Protein AF-A0ABC8RDL6-F1 (afdb_monomer_lite)

Sequence (145 aa):
MSLKAQIVYLSFFSRCLVPCADSTFQFLFEQWKDQFPPGCLLKEAFIDQPFEEDACCCHFNFIKDKTESSDSELVLKYQWFIGERTPSNFIVIPDETRGVYWPKHEDIGRILKVECTPILEETAYPTIFAISSPVSPGMFFSIKI

Structure (mmCIF, N/CA/C/O backbone):
data_AF-A0ABC8RDL6-F1
#
_entry.id   AF-A0ABC8RDL6-F1
#
loop_
_atom_site.group_PDB
_atom_site.id
_atom_site.type_symbol
_atom_site.label_atom_id
_atom_site.label_alt_id
_atom_site.label_co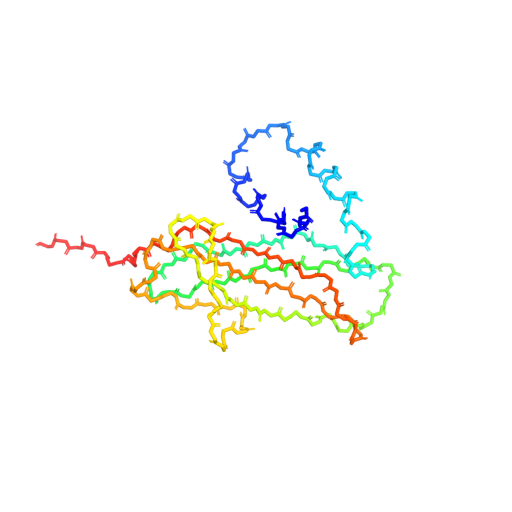mp_id
_atom_site.label_asym_id
_atom_site.label_entity_id
_atom_site.label_seq_id
_atom_site.pdbx_PDB_ins_code
_atom_site.Cartn_x
_atom_site.Cartn_y
_atom_site.Cartn_z
_atom_site.occupancy
_atom_site.B_iso_or_equiv
_atom_site.auth_seq_id
_atom_site.auth_comp_id
_atom_site.auth_asym_id
_atom_site.auth_atom_id
_atom_site.pdbx_PDB_model_num
ATOM 1 N N . MET A 1 1 ? -16.957 13.609 -8.904 1.00 28.81 1 MET A N 1
ATOM 2 C CA . MET A 1 1 ? -16.484 14.049 -7.574 1.00 28.81 1 MET A CA 1
ATOM 3 C C . MET A 1 1 ? -16.221 12.802 -6.746 1.00 28.81 1 MET A C 1
ATOM 5 O O . MET A 1 1 ? -17.157 12.260 -6.182 1.00 28.81 1 MET A O 1
ATOM 9 N N . SER A 1 2 ? -15.000 12.266 -6.778 1.00 27.56 2 SER A N 1
ATOM 10 C CA . SER A 1 2 ? -14.648 11.061 -6.016 1.00 27.56 2 SER A CA 1
ATOM 11 C C . SER A 1 2 ? -13.504 11.420 -5.081 1.00 27.56 2 SER A C 1
ATOM 13 O O . SER A 1 2 ? -12.382 11.633 -5.528 1.00 27.56 2 SER A O 1
ATOM 15 N N . LEU A 1 3 ? -13.823 11.548 -3.794 1.00 26.50 3 LEU A N 1
ATOM 16 C CA . LEU A 1 3 ? -12.920 11.887 -2.690 1.00 26.50 3 LEU A CA 1
ATOM 17 C C . LEU A 1 3 ? -12.000 10.705 -2.305 1.00 26.50 3 LEU A C 1
ATOM 19 O O . LEU A 1 3 ? -11.731 10.458 -1.136 1.00 26.50 3 LEU A O 1
ATOM 23 N N . LYS A 1 4 ? -11.538 9.923 -3.283 1.00 35.16 4 LYS A N 1
ATOM 24 C CA . LYS A 1 4 ? -10.726 8.723 -3.060 1.00 35.16 4 LYS A CA 1
ATOM 25 C C . LYS A 1 4 ? -9.341 8.923 -3.652 1.00 35.16 4 LYS A C 1
ATOM 27 O O . LYS A 1 4 ? -9.105 8.459 -4.758 1.00 35.16 4 LYS A O 1
ATOM 32 N N . ALA A 1 5 ? -8.473 9.650 -2.952 1.00 38.94 5 ALA A N 1
ATOM 33 C CA . ALA A 1 5 ? -7.028 9.398 -2.916 1.00 38.94 5 ALA A CA 1
ATOM 34 C C . ALA A 1 5 ? -6.269 10.636 -2.415 1.00 38.94 5 ALA A C 1
ATOM 36 O O . ALA A 1 5 ? -5.910 11.482 -3.227 1.00 38.94 5 ALA A O 1
ATOM 37 N N . GLN A 1 6 ? -5.965 10.759 -1.116 1.00 43.47 6 GLN A N 1
ATOM 38 C CA . GLN A 1 6 ? -5.063 11.840 -0.679 1.00 43.47 6 GLN A CA 1
ATOM 39 C C . GLN A 1 6 ? -4.148 11.559 0.521 1.00 43.47 6 GLN A C 1
ATOM 41 O O . GLN A 1 6 ? -3.431 12.462 0.935 1.00 43.47 6 GLN A O 1
ATOM 46 N N . ILE A 1 7 ? -4.051 10.320 1.022 1.00 47.25 7 ILE A N 1
ATOM 47 C CA . ILE A 1 7 ? -3.180 10.023 2.181 1.00 47.25 7 ILE A CA 1
ATOM 48 C C . ILE A 1 7 ? -1.686 9.893 1.820 1.00 47.25 7 ILE A C 1
ATOM 50 O O . ILE A 1 7 ? -0.840 9.869 2.704 1.00 47.25 7 ILE A O 1
ATOM 54 N N . VAL A 1 8 ? -1.304 9.932 0.537 1.00 46.78 8 VAL A N 1
ATOM 55 C CA . VAL A 1 8 ? 0.091 9.628 0.128 1.00 46.78 8 VAL A CA 1
ATOM 56 C C . VAL A 1 8 ? 0.732 10.642 -0.795 1.00 46.78 8 VAL A C 1
ATOM 58 O O . VAL A 1 8 ? 1.754 10.370 -1.414 1.00 46.78 8 VAL A O 1
ATOM 61 N N . TYR A 1 9 ? 0.183 11.845 -0.902 1.00 40.00 9 TYR A N 1
ATOM 62 C CA . TYR A 1 9 ? 1.00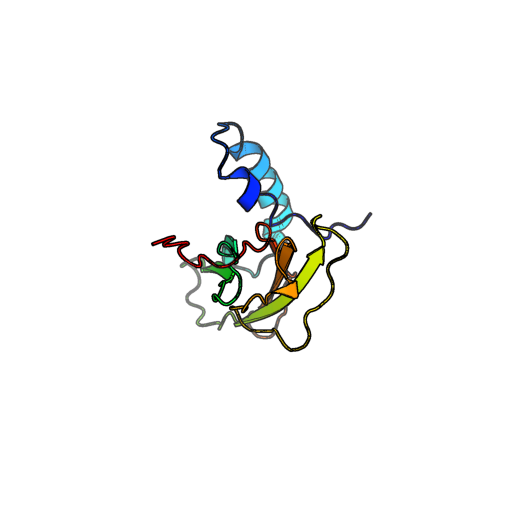9 12.916 -1.460 1.00 40.00 9 TYR A CA 1
ATOM 63 C C . TYR A 1 9 ? 2.058 13.415 -0.449 1.00 40.00 9 TYR A C 1
ATOM 65 O O . TYR A 1 9 ? 3.008 14.095 -0.832 1.00 40.00 9 TYR A O 1
ATOM 73 N N . LEU A 1 10 ? 1.945 13.026 0.829 1.00 40.75 10 LEU A N 1
ATOM 74 C CA . LEU A 1 10 ? 2.834 13.478 1.901 1.00 40.75 10 LEU A CA 1
ATOM 75 C C . LEU A 1 10 ? 4.170 12.721 1.992 1.00 40.75 10 LEU A C 1
ATOM 77 O O . LEU A 1 10 ? 5.156 13.338 2.391 1.00 40.75 10 LEU A O 1
ATOM 81 N N . SER A 1 11 ? 4.273 11.461 1.546 1.00 37.97 11 SER A N 1
ATOM 82 C CA . SER A 1 11 ? 5.593 10.808 1.430 1.00 37.97 11 SER A CA 1
ATOM 83 C C . SER A 1 11 ? 6.437 11.430 0.308 1.00 37.97 11 SER A C 1
ATOM 85 O O . SER A 1 11 ? 7.658 11.505 0.430 1.00 37.97 11 SER A O 1
ATOM 87 N N . PHE A 1 12 ? 5.799 11.971 -0.739 1.00 35.59 12 PHE A N 1
ATOM 88 C CA . PHE A 1 12 ? 6.486 12.725 -1.793 1.00 35.59 12 PHE A CA 1
ATOM 89 C C . PHE A 1 12 ? 6.921 14.127 -1.332 1.00 35.59 12 PHE A C 1
ATOM 91 O O . PHE A 1 12 ? 7.963 14.619 -1.760 1.00 35.59 12 PHE A O 1
ATOM 98 N N . PHE A 1 13 ? 6.163 14.769 -0.436 1.00 35.00 13 PHE A N 1
ATOM 99 C CA . PHE A 1 13 ? 6.466 16.128 0.029 1.00 35.00 13 PHE A CA 1
ATOM 100 C C . PHE A 1 13 ? 7.507 16.196 1.155 1.00 35.00 13 PHE A C 1
ATOM 102 O O . PHE A 1 13 ? 8.209 17.198 1.263 1.00 35.00 13 PHE A O 1
ATOM 109 N N . SER A 1 14 ? 7.669 15.144 1.965 1.00 35.25 14 SER A N 1
ATOM 110 C CA . SER A 1 14 ? 8.545 15.198 3.150 1.00 35.25 14 SER A CA 1
ATOM 111 C C . SER A 1 14 ? 10.057 15.222 2.837 1.00 35.25 14 SER A C 1
ATOM 113 O O . SER A 1 14 ? 10.866 15.497 3.720 1.00 35.25 14 SER A O 1
ATOM 115 N N . ARG A 1 15 ? 10.475 15.022 1.575 1.00 39.44 15 ARG A N 1
ATOM 116 C CA . ARG A 1 15 ? 11.871 15.264 1.142 1.00 39.44 15 ARG A CA 1
ATOM 117 C C . ARG A 1 15 ? 12.141 16.667 0.594 1.00 39.44 15 ARG A C 1
ATOM 119 O O . ARG A 1 15 ? 13.301 16.994 0.348 1.00 39.44 15 ARG A O 1
ATOM 126 N N . CYS A 1 16 ? 11.128 17.518 0.452 1.00 36.16 16 CYS A N 1
ATOM 127 C CA . CYS A 1 16 ? 11.339 18.936 0.189 1.00 36.16 16 CYS A CA 1
ATOM 128 C C . CYS A 1 16 ? 11.214 19.703 1.509 1.00 36.16 16 CYS A C 1
ATOM 130 O O . CYS A 1 16 ? 10.122 19.862 2.045 1.00 36.16 16 CYS A O 1
ATOM 132 N N . LEU A 1 17 ? 12.344 20.198 2.022 1.00 35.19 17 LEU A N 1
ATOM 133 C CA . LEU A 1 17 ? 12.410 21.238 3.053 1.00 35.19 17 LEU A CA 1
ATOM 134 C C . LEU A 1 17 ? 11.641 22.484 2.572 1.00 35.19 17 LEU A C 1
ATOM 136 O O . LEU A 1 17 ? 12.224 23.401 2.000 1.00 35.19 17 LEU A O 1
ATOM 140 N N . VAL A 1 18 ? 10.323 22.516 2.775 1.00 41.94 18 VAL A N 1
ATOM 141 C CA . VAL A 1 18 ? 9.496 23.710 2.580 1.00 41.94 18 VAL A CA 1
ATOM 142 C C . VAL A 1 18 ? 8.799 24.010 3.908 1.00 41.94 18 VAL A C 1
ATOM 144 O O . VAL A 1 18 ? 7.947 23.230 4.334 1.00 41.94 18 VAL A O 1
ATOM 147 N N . PRO A 1 19 ? 9.104 25.135 4.578 1.00 39.22 19 PRO A N 1
ATOM 148 C CA . PRO A 1 19 ? 8.576 25.467 5.906 1.00 39.22 19 PRO A CA 1
ATOM 149 C C . PRO A 1 19 ? 7.094 25.915 5.903 1.00 39.22 19 PRO A C 1
ATOM 151 O O . PRO A 1 19 ? 6.670 26.662 6.774 1.00 39.22 19 PRO A O 1
ATOM 154 N N . CYS A 1 20 ? 6.287 25.475 4.931 1.00 45.53 20 CYS A N 1
ATOM 155 C CA . CYS A 1 20 ? 4.847 25.772 4.818 1.00 45.53 20 CYS A CA 1
ATOM 156 C C . CYS A 1 20 ? 3.955 24.513 4.852 1.00 45.53 20 CYS A C 1
ATOM 158 O O . CYS A 1 20 ? 2.770 24.585 4.533 1.00 45.53 20 CYS A O 1
ATOM 160 N N . ALA A 1 21 ? 4.504 23.351 5.219 1.00 49.56 21 ALA A N 1
ATOM 161 C CA . ALA A 1 21 ? 3.763 22.088 5.233 1.00 49.56 21 ALA A CA 1
ATOM 162 C C . ALA A 1 21 ? 2.751 21.968 6.393 1.00 49.56 21 ALA A C 1
ATOM 164 O O . ALA A 1 21 ? 1.744 21.275 6.243 1.00 49.56 21 ALA A O 1
ATOM 165 N N . ASP A 1 22 ? 2.966 22.678 7.505 1.00 47.66 22 ASP A N 1
ATOM 166 C CA . ASP A 1 22 ? 2.157 22.529 8.727 1.00 47.66 22 ASP A CA 1
ATOM 167 C C . ASP A 1 22 ? 0.679 22.905 8.530 1.00 47.66 22 ASP A C 1
ATOM 169 O O . ASP A 1 22 ? -0.221 22.201 8.982 1.00 47.66 22 ASP A O 1
ATOM 173 N N . SER A 1 23 ? 0.389 23.981 7.793 1.00 51.25 23 SER A N 1
ATOM 174 C CA . SER A 1 23 ? -0.989 24.476 7.626 1.00 51.25 23 SER A CA 1
ATOM 175 C C . SER A 1 23 ? -1.834 23.598 6.696 1.00 51.25 23 SER A C 1
ATOM 177 O O . SER A 1 23 ? -3.039 23.458 6.896 1.00 51.25 23 SER A O 1
ATOM 179 N N . THR A 1 24 ? -1.203 22.986 5.688 1.00 53.31 24 THR A N 1
ATOM 180 C CA . THR A 1 24 ? -1.886 22.074 4.752 1.00 53.31 24 THR A CA 1
ATOM 181 C C . THR A 1 24 ? -2.107 20.712 5.401 1.00 53.31 24 THR A C 1
ATOM 183 O O . THR A 1 24 ? -3.169 20.117 5.231 1.00 53.31 24 THR A O 1
ATOM 186 N N . PHE A 1 25 ? -1.137 20.244 6.193 1.00 52.28 25 PHE A N 1
ATOM 187 C CA . PHE A 1 25 ? -1.268 19.019 6.972 1.00 52.28 25 PHE A CA 1
ATOM 188 C C . PHE A 1 25 ? -2.384 19.132 8.012 1.00 52.28 25 PHE A C 1
ATOM 190 O O . PHE A 1 25 ? -3.239 18.257 8.048 1.00 52.28 25 PHE A O 1
ATOM 197 N N . GLN A 1 26 ? 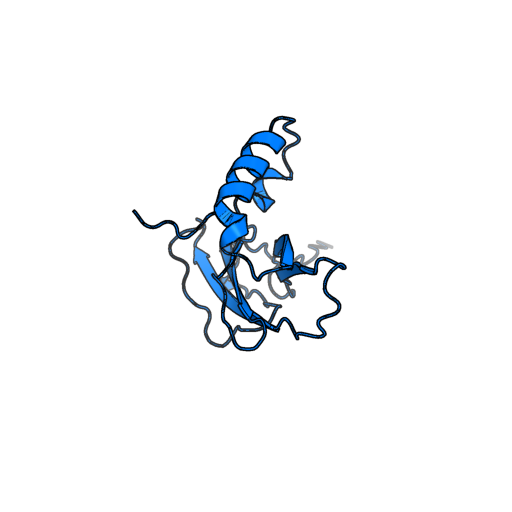-2.445 20.225 8.784 1.00 53.28 26 GLN A N 1
ATOM 198 C CA . GLN A 1 26 ? -3.498 20.414 9.789 1.00 53.28 26 GLN A CA 1
ATOM 199 C C . GLN A 1 26 ? -4.895 20.463 9.157 1.00 53.28 26 GLN A C 1
ATOM 201 O O . GLN A 1 26 ? -5.818 19.828 9.655 1.00 53.28 26 GLN A O 1
ATOM 206 N N . PHE A 1 27 ? -5.060 21.166 8.033 1.00 55.72 27 PHE A N 1
ATOM 207 C CA . PHE A 1 27 ? -6.344 21.228 7.328 1.00 55.72 27 PHE A CA 1
ATOM 208 C C . PHE A 1 27 ? -6.795 19.851 6.816 1.00 55.72 27 PHE A C 1
ATOM 210 O O . PHE A 1 27 ? -7.959 19.475 6.968 1.00 55.72 27 PHE A O 1
ATOM 217 N N . LEU A 1 28 ? -5.865 19.076 6.249 1.00 54.03 28 LEU A N 1
ATOM 218 C CA . LEU A 1 28 ? -6.136 17.703 5.828 1.00 54.03 28 LEU A CA 1
ATOM 219 C C . LEU A 1 28 ? -6.381 16.792 7.036 1.00 54.03 28 LEU A C 1
ATOM 221 O O . LEU A 1 28 ? -7.267 15.959 6.991 1.00 54.03 28 LEU A O 1
ATOM 225 N N . PHE A 1 29 ? -5.675 16.964 8.147 1.00 53.66 29 PHE A N 1
ATOM 226 C CA . PHE A 1 29 ? -5.899 16.179 9.356 1.00 53.66 29 PHE A CA 1
ATOM 227 C C . PHE A 1 29 ? -7.310 16.407 9.931 1.00 53.66 29 PHE A C 1
ATOM 229 O O . PHE A 1 29 ? -8.034 15.446 10.193 1.00 53.66 29 PHE A O 1
ATOM 236 N N . GLU A 1 30 ? -7.755 17.664 10.024 1.00 58.88 30 GLU A N 1
ATOM 237 C CA . GLU A 1 30 ? -9.099 18.027 10.501 1.00 58.88 30 GLU A CA 1
ATOM 238 C C . GLU A 1 30 ? -10.229 17.453 9.635 1.00 58.88 30 GLU A C 1
ATOM 240 O O . GLU A 1 30 ? -11.283 17.096 10.154 1.00 58.88 30 GLU A O 1
ATOM 245 N N . GLN A 1 31 ? -10.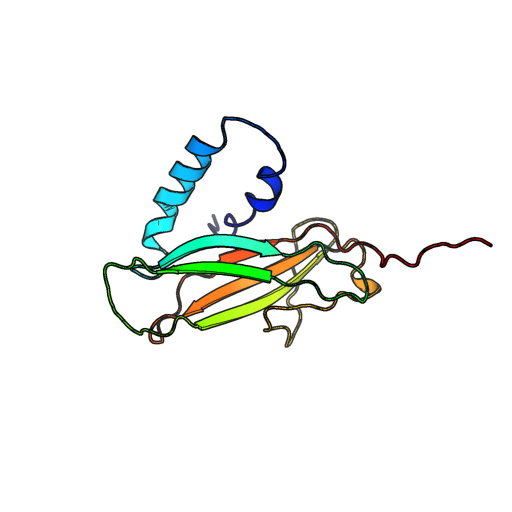026 17.325 8.320 1.00 57.62 31 GLN A N 1
ATOM 246 C CA . GLN A 1 31 ? -11.028 16.731 7.428 1.00 57.62 31 GLN A CA 1
ATOM 247 C C . GLN A 1 31 ? -11.136 15.199 7.561 1.00 57.62 31 GLN A C 1
ATOM 249 O O . GLN A 1 31 ? -12.127 14.620 7.114 1.00 57.62 31 GLN A O 1
ATOM 254 N N . TRP A 1 32 ? -10.116 14.537 8.116 1.00 57.34 32 TRP A N 1
ATOM 255 C CA . TRP A 1 32 ? -9.984 13.076 8.079 1.00 57.34 32 TRP A CA 1
ATOM 256 C C . TRP A 1 32 ? -10.042 12.442 9.471 1.00 57.34 32 TRP A C 1
ATOM 258 O O . TRP A 1 32 ? -10.295 11.244 9.565 1.00 57.34 32 TRP A O 1
ATOM 268 N N . LYS A 1 33 ? -9.891 13.226 10.549 1.00 57.50 33 LYS A N 1
ATOM 269 C CA . LYS A 1 33 ? -9.958 12.757 11.945 1.00 57.50 33 LYS A CA 1
ATOM 270 C C . LYS A 1 33 ? -11.218 11.940 12.263 1.00 57.50 33 LYS A C 1
ATOM 272 O O . LYS A 1 33 ? -11.141 10.989 13.027 1.00 57.50 33 LYS A O 1
ATOM 277 N N . ASP A 1 34 ? -12.350 12.268 11.635 1.00 60.12 34 ASP A N 1
ATOM 278 C CA . ASP A 1 34 ? -13.639 11.604 11.8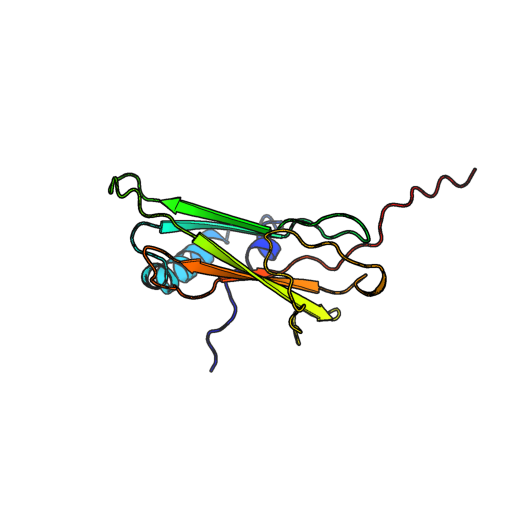75 1.00 60.12 34 ASP A CA 1
ATOM 279 C C . ASP A 1 34 ? -13.800 10.288 11.083 1.00 60.12 34 ASP A C 1
ATOM 281 O O . ASP A 1 34 ? -14.794 9.585 11.244 1.00 60.12 34 ASP A O 1
ATOM 285 N N . GLN A 1 35 ? -12.841 9.952 10.210 1.00 62.22 35 GLN A N 1
ATOM 286 C CA . GLN A 1 35 ? -12.831 8.719 9.411 1.00 62.22 35 GLN A CA 1
ATOM 287 C C . GLN A 1 35 ? -11.889 7.645 9.965 1.00 62.22 35 GLN A C 1
ATOM 289 O O . GLN A 1 35 ? -11.888 6.521 9.466 1.00 62.22 35 GLN A O 1
ATOM 294 N N . PHE A 1 36 ? -11.083 7.967 10.975 1.00 65.31 36 PHE A N 1
ATOM 295 C CA . PHE A 1 36 ? -10.195 6.998 11.603 1.00 65.31 36 PHE A CA 1
ATOM 296 C C . PHE A 1 36 ? -10.909 6.217 12.709 1.00 65.31 36 PHE A C 1
ATOM 298 O O . PHE A 1 36 ? -11.906 6.695 13.258 1.00 65.31 36 PHE A O 1
ATOM 305 N N . PRO A 1 37 ? -10.408 5.016 13.053 1.00 66.25 37 PRO A N 1
ATOM 306 C CA . PRO A 1 37 ? -10.899 4.304 14.217 1.00 66.25 37 PRO A CA 1
ATOM 307 C C . PRO A 1 37 ? -10.822 5.190 15.465 1.00 66.25 37 PRO A C 1
ATOM 309 O O . PRO A 1 37 ? -9.803 5.861 15.661 1.00 66.25 37 PRO A O 1
ATOM 312 N N . PRO A 1 38 ? -11.871 5.216 16.305 1.00 68.75 38 PRO A N 1
ATOM 313 C CA . PRO A 1 38 ? -11.881 6.025 17.512 1.00 68.75 38 PRO A CA 1
ATOM 314 C C . PRO A 1 38 ? -10.682 5.645 18.386 1.00 68.75 38 PRO A C 1
ATOM 316 O O . PRO A 1 38 ? -10.350 4.470 18.543 1.00 68.75 38 PRO A O 1
ATOM 319 N N . GLY A 1 39 ? -9.981 6.660 18.891 1.00 69.62 39 GLY A N 1
ATOM 320 C CA . GLY A 1 39 ? -8.770 6.466 19.686 1.00 69.62 39 GLY A CA 1
ATOM 321 C C . GLY A 1 39 ? -7.546 5.981 18.901 1.00 69.62 39 GLY A C 1
ATOM 322 O O . GLY A 1 39 ? -6.537 5.700 19.534 1.00 69.62 39 GLY A O 1
ATOM 323 N N . CYS A 1 40 ? -7.582 5.890 17.564 1.00 69.06 40 CYS A N 1
ATOM 324 C CA . CYS A 1 40 ? -6.420 5.563 16.730 1.00 69.06 40 CYS A CA 1
ATOM 325 C C . CYS A 1 40 ? -6.021 6.738 15.829 1.00 69.06 40 CYS A C 1
ATOM 327 O O . CYS A 1 40 ? -6.847 7.316 15.128 1.00 69.06 40 CYS A O 1
ATOM 329 N N . LEU A 1 41 ? -4.725 7.040 15.784 1.00 74.31 41 LEU A N 1
ATOM 330 C CA . LEU A 1 41 ? -4.149 8.084 14.941 1.00 74.31 41 LEU A CA 1
ATOM 331 C C . LEU A 1 41 ? -3.070 7.495 14.029 1.00 74.31 41 LEU A C 1
ATOM 333 O O . LEU A 1 41 ? -2.144 6.834 14.499 1.00 74.31 41 LEU A O 1
ATOM 337 N N . LEU A 1 42 ? -3.174 7.743 12.721 1.00 74.00 42 LEU A N 1
ATOM 338 C CA . LEU A 1 42 ? -2.152 7.348 11.751 1.00 74.00 42 LEU A CA 1
ATOM 339 C C . LEU A 1 42 ? -0.944 8.288 11.862 1.00 74.00 42 LEU A C 1
ATOM 341 O O . LEU A 1 42 ? -1.050 9.472 11.549 1.00 74.00 42 LEU A O 1
ATOM 345 N N . LYS A 1 43 ? 0.204 7.762 12.292 1.00 73.62 43 LYS A N 1
ATOM 346 C CA . LYS A 1 43 ? 1.450 8.533 12.415 1.00 73.62 43 LYS A CA 1
ATOM 347 C C . LYS A 1 43 ? 2.234 8.593 11.106 1.00 73.62 43 LYS A C 1
ATOM 349 O O . LYS A 1 43 ? 2.796 9.631 10.773 1.00 73.62 43 LYS A O 1
ATOM 354 N N . GLU A 1 44 ? 2.298 7.479 10.386 1.00 72.06 44 GLU A N 1
ATOM 355 C CA . GLU A 1 44 ? 3.073 7.344 9.150 1.00 72.06 44 GLU A CA 1
ATOM 356 C C . GLU A 1 44 ? 2.446 6.286 8.235 1.00 72.06 44 GLU A C 1
ATOM 358 O O . GLU A 1 44 ? 1.881 5.293 8.703 1.00 72.06 44 GLU A O 1
ATOM 363 N N . ALA A 1 45 ? 2.539 6.539 6.929 1.00 79.75 45 ALA A N 1
ATOM 364 C CA . ALA A 1 45 ? 2.097 5.657 5.857 1.00 79.75 45 ALA A CA 1
ATOM 365 C C . ALA A 1 45 ? 3.048 5.805 4.660 1.00 79.75 45 ALA A C 1
ATOM 367 O O . ALA A 1 45 ? 3.019 6.825 3.966 1.00 79.75 45 ALA A O 1
ATOM 368 N N . PHE A 1 46 ? 3.912 4.820 4.422 1.00 80.69 46 PHE A N 1
ATOM 369 C CA . PHE A 1 46 ? 4.827 4.825 3.275 1.00 80.69 46 PHE A CA 1
ATOM 370 C C . PHE A 1 46 ? 5.198 3.407 2.823 1.00 80.69 46 PHE A C 1
ATOM 372 O O . PHE A 1 46 ? 4.918 2.429 3.509 1.00 80.69 46 PHE A O 1
ATOM 379 N N . ILE A 1 47 ? 5.806 3.301 1.642 1.00 85.19 47 ILE A N 1
ATOM 380 C CA . ILE A 1 47 ? 6.407 2.065 1.125 1.00 85.19 47 ILE A CA 1
ATOM 381 C C . ILE A 1 47 ? 7.909 2.322 0.993 1.00 85.19 47 ILE A C 1
ATOM 383 O O . ILE A 1 47 ? 8.298 3.401 0.532 1.00 85.19 47 ILE A O 1
ATOM 387 N N . ASP A 1 48 ? 8.736 1.360 1.400 1.00 86.19 48 ASP A N 1
ATOM 388 C CA . ASP A 1 48 ? 10.183 1.403 1.165 1.00 86.19 48 ASP A CA 1
ATOM 389 C C . ASP A 1 48 ? 10.489 1.550 -0.330 1.00 86.19 48 ASP A C 1
ATOM 391 O O . ASP A 1 48 ? 9.665 1.208 -1.175 1.00 86.19 48 ASP A O 1
ATOM 395 N N . GLN A 1 49 ? 11.670 2.057 -0.694 1.00 86.31 49 GLN A N 1
ATOM 396 C CA . GLN A 1 49 ? 12.052 2.122 -2.107 1.00 86.31 49 GLN A CA 1
ATOM 397 C C . GLN A 1 49 ? 12.036 0.703 -2.702 1.00 86.31 49 GLN A C 1
ATOM 399 O O . GLN A 1 49 ? 12.817 -0.132 -2.248 1.00 86.31 49 GLN A O 1
ATOM 404 N N . PRO A 1 50 ? 11.196 0.422 -3.716 1.00 87.75 50 PRO A N 1
ATOM 405 C CA . PRO A 1 50 ? 11.174 -0.900 -4.310 1.00 87.75 50 PRO A CA 1
ATOM 406 C C . PRO A 1 50 ? 12.362 -1.091 -5.247 1.00 87.75 50 PRO A C 1
ATOM 408 O O . PRO A 1 50 ? 12.661 -0.216 -6.074 1.00 87.75 50 PRO A O 1
ATOM 411 N N . PHE A 1 51 ? 12.997 -2.253 -5.128 1.00 88.00 51 PHE A N 1
ATOM 412 C CA . PHE A 1 51 ? 14.036 -2.733 -6.026 1.00 88.00 51 PHE A CA 1
ATOM 413 C C . PHE A 1 51 ? 13.612 -4.073 -6.618 1.00 88.00 51 PHE A C 1
ATOM 415 O O . PHE A 1 51 ? 12.904 -4.857 -5.994 1.00 88.00 51 PHE A O 1
ATOM 422 N N . GLU A 1 52 ? 14.026 -4.310 -7.852 1.00 92.50 52 GLU A N 1
ATOM 423 C CA . GLU A 1 52 ? 13.882 -5.600 -8.512 1.00 92.50 52 GLU A CA 1
ATOM 424 C C . GLU A 1 52 ? 14.490 -6.728 -7.665 1.00 92.50 52 GLU A C 1
ATOM 426 O O . GLU A 1 52 ? 15.617 -6.599 -7.186 1.00 92.50 52 GLU A O 1
ATOM 431 N N . GLU A 1 53 ? 13.750 -7.827 -7.513 1.00 87.94 53 GLU A N 1
ATOM 432 C CA . GLU A 1 53 ? 14.144 -9.025 -6.756 1.00 87.94 53 GLU A CA 1
ATOM 433 C C . GLU A 1 53 ? 14.451 -8.791 -5.264 1.00 87.94 53 GLU A C 1
ATOM 435 O O . GLU A 1 53 ? 14.940 -9.700 -4.594 1.00 87.94 53 GLU A O 1
ATOM 440 N N . ASP A 1 54 ? 14.117 -7.617 -4.717 1.00 89.19 54 ASP A N 1
ATOM 441 C CA . ASP A 1 54 ? 14.300 -7.293 -3.301 1.00 89.19 54 ASP A CA 1
ATOM 442 C C . ASP A 1 54 ? 12.978 -6.891 -2.640 1.00 89.19 54 ASP A C 1
ATOM 444 O O . ASP A 1 54 ? 12.148 -6.179 -3.205 1.00 89.19 54 ASP A O 1
ATOM 448 N N . ALA A 1 55 ? 12.772 -7.353 -1.412 1.00 89.88 55 ALA A N 1
ATOM 449 C CA . ALA A 1 55 ? 11.517 -7.163 -0.704 1.00 89.88 55 ALA A CA 1
ATOM 450 C C . ALA A 1 55 ? 11.317 -5.689 -0.321 1.00 89.88 55 ALA A C 1
ATOM 452 O O . ALA A 1 55 ? 12.119 -5.120 0.416 1.00 89.88 55 ALA A O 1
ATOM 453 N N . CYS A 1 56 ? 10.198 -5.087 -0.731 1.00 88.62 56 CYS A N 1
ATOM 454 C CA . CYS A 1 56 ? 9.778 -3.780 -0.230 1.00 88.62 56 CYS A CA 1
ATOM 455 C C . CYS A 1 56 ? 8.621 -3.923 0.762 1.00 88.62 56 CYS A C 1
ATOM 457 O O . CYS A 1 56 ? 7.623 -4.599 0.485 1.00 88.62 56 CYS A O 1
ATOM 459 N N . CYS A 1 57 ? 8.736 -3.266 1.917 1.00 90.75 57 CYS A N 1
ATOM 460 C CA . CYS A 1 57 ? 7.714 -3.296 2.956 1.00 90.75 57 CYS A CA 1
ATOM 461 C C . CYS A 1 57 ? 6.851 -2.035 2.911 1.00 90.75 57 CYS A C 1
ATOM 463 O O . CYS A 1 57 ? 7.319 -0.938 2.593 1.00 90.75 57 CYS A O 1
ATOM 465 N N . CYS A 1 58 ? 5.576 -2.190 3.258 1.00 89.25 58 CYS A N 1
ATOM 466 C CA . CYS A 1 58 ? 4.724 -1.060 3.587 1.00 89.25 58 CYS A CA 1
ATOM 467 C C . CYS A 1 58 ? 4.699 -0.829 5.096 1.00 89.25 58 CYS A C 1
ATOM 469 O O . CYS A 1 58 ? 4.610 -1.769 5.887 1.00 89.25 58 CYS A O 1
ATOM 471 N N . HIS A 1 59 ? 4.707 0.439 5.481 1.00 84.25 59 HIS A N 1
ATOM 472 C CA . HIS A 1 59 ? 4.722 0.876 6.867 1.00 84.25 59 HIS A CA 1
ATOM 473 C C . HIS A 1 59 ? 3.473 1.701 7.124 1.00 84.25 59 HIS A C 1
ATOM 475 O O . HIS A 1 59 ? 3.345 2.802 6.595 1.00 84.25 59 HIS A O 1
ATOM 481 N N . PHE A 1 60 ? 2.555 1.155 7.922 1.00 84.50 60 PHE A N 1
ATOM 482 C CA . PHE A 1 60 ? 1.372 1.849 8.424 1.00 84.50 60 PHE A CA 1
ATOM 483 C C . PHE A 1 60 ? 1.382 1.795 9.944 1.00 84.50 60 PHE A C 1
ATOM 485 O O . PHE A 1 60 ? 1.208 0.730 10.535 1.00 84.50 60 PHE A O 1
ATOM 492 N N . ASN A 1 61 ? 1.596 2.943 10.580 1.00 80.38 61 ASN A N 1
ATOM 493 C CA . ASN A 1 61 ? 1.717 3.021 12.031 1.00 80.38 61 ASN A CA 1
ATOM 494 C C . ASN A 1 61 ? 0.496 3.720 12.623 1.00 80.38 61 ASN A C 1
ATOM 496 O O . ASN A 1 61 ? 0.338 4.936 12.483 1.00 80.38 61 ASN A O 1
ATOM 500 N N . PHE A 1 62 ? -0.359 2.945 13.283 1.00 80.31 62 PHE A N 1
ATOM 501 C CA . PHE A 1 62 ? -1.488 3.465 14.042 1.00 80.31 62 PHE A CA 1
ATOM 502 C C . PHE A 1 62 ? -1.120 3.515 15.521 1.00 80.31 62 PHE A C 1
ATOM 504 O O . PHE A 1 62 ? -0.790 2.498 16.131 1.00 80.31 62 PHE A O 1
ATOM 511 N N . ILE A 1 63 ? -1.196 4.705 16.105 1.00 77.38 63 ILE A N 1
ATOM 512 C CA . ILE A 1 63 ? -1.004 4.920 17.536 1.00 77.38 63 ILE A CA 1
ATOM 513 C C . ILE A 1 63 ? -2.372 4.948 18.197 1.00 77.38 63 ILE A C 1
ATOM 515 O O . ILE A 1 63 ? -3.228 5.734 17.798 1.00 77.38 63 ILE A O 1
ATOM 519 N N . LYS A 1 64 ? -2.555 4.128 19.232 1.00 74.44 64 LYS A N 1
ATOM 520 C CA . LYS A 1 64 ? -3.706 4.244 20.126 1.00 74.44 64 LYS A CA 1
ATOM 521 C C . LYS A 1 64 ? -3.486 5.357 21.147 1.00 74.44 64 LYS A C 1
ATOM 523 O O . LYS A 1 64 ? -2.398 5.464 21.722 1.00 74.44 64 LYS A O 1
ATOM 528 N N . ASP A 1 65 ? -4.513 6.156 21.399 1.00 67.00 65 ASP A N 1
ATOM 529 C CA . ASP A 1 65 ? -4.537 7.089 22.517 1.00 67.00 65 ASP A CA 1
ATOM 530 C C . ASP A 1 65 ? -4.504 6.284 23.827 1.00 67.00 65 ASP A C 1
ATOM 532 O O . ASP A 1 65 ? -5.308 5.378 24.044 1.00 67.00 65 ASP A O 1
ATOM 536 N N . LYS A 1 66 ? -3.535 6.576 24.701 1.00 58.78 66 LYS A N 1
ATOM 537 C CA . LYS A 1 66 ? -3.275 5.814 25.939 1.00 58.78 66 LYS A CA 1
ATOM 538 C C . LYS A 1 66 ? -4.368 5.988 27.000 1.00 58.78 66 LYS A C 1
ATOM 540 O O . LYS A 1 66 ? -4.239 5.443 28.095 1.00 58.78 66 LYS A O 1
ATOM 545 N N . THR A 1 67 ? -5.394 6.776 26.701 1.00 55.19 67 THR A N 1
ATOM 546 C CA . THR A 1 67 ? -6.476 7.116 27.625 1.00 55.19 67 THR A CA 1
ATOM 547 C C . THR A 1 67 ? -7.521 5.998 27.739 1.00 55.19 67 THR A C 1
ATOM 549 O O . THR A 1 67 ? -8.146 5.870 28.788 1.00 55.19 67 THR A O 1
ATOM 552 N N . GLU A 1 68 ? -7.649 5.125 26.732 1.00 51.22 68 GLU A N 1
ATOM 553 C CA . GLU A 1 68 ? -8.539 3.959 26.786 1.00 51.22 68 GLU A CA 1
ATOM 554 C C . GLU A 1 68 ? -7.721 2.667 26.751 1.00 51.22 68 GLU A C 1
ATOM 556 O O . GLU A 1 68 ? -7.112 2.302 25.746 1.00 51.22 68 GLU A O 1
ATOM 561 N N . SER A 1 69 ? -7.688 1.968 27.888 1.00 49.41 69 SER A N 1
ATOM 562 C CA . SER A 1 69 ? -7.001 0.687 28.088 1.00 49.41 69 SER A CA 1
ATOM 563 C C . SER A 1 69 ? -7.733 -0.480 27.409 1.00 49.41 69 SER A C 1
ATOM 565 O O . SER A 1 69 ? -7.865 -1.557 27.991 1.00 49.41 69 SER A O 1
ATOM 567 N N . SER A 1 70 ? -8.283 -0.253 26.220 1.00 54.91 70 SER A N 1
ATOM 568 C CA . SER A 1 70 ? -9.039 -1.256 25.486 1.00 54.91 70 SER A CA 1
ATOM 569 C C . SER A 1 70 ? -8.052 -2.106 24.685 1.00 54.91 70 SER A C 1
ATOM 571 O O . SER A 1 70 ? -7.376 -1.629 23.764 1.00 54.91 70 SER A O 1
ATOM 573 N N . ASP A 1 71 ? -7.962 -3.387 25.046 1.00 58.28 71 ASP A N 1
ATOM 574 C CA . ASP A 1 71 ? -7.126 -4.420 24.408 1.00 58.28 71 ASP A CA 1
ATOM 575 C C . ASP A 1 71 ? -7.619 -4.794 22.991 1.00 58.28 71 ASP A C 1
ATOM 577 O O . ASP A 1 71 ? -7.312 -5.848 22.447 1.00 58.28 71 ASP A O 1
ATOM 581 N N . SER A 1 72 ? -8.425 -3.921 22.383 1.00 67.50 72 SER A N 1
ATOM 582 C CA . SER A 1 72 ? -9.078 -4.091 21.093 1.00 67.50 72 SER A CA 1
ATOM 583 C C . SER A 1 72 ? -8.044 -4.322 19.996 1.00 67.50 72 SER A C 1
ATOM 585 O O . SER A 1 72 ? -7.285 -3.418 19.645 1.00 67.50 72 SER A O 1
ATOM 587 N N . GLU A 1 73 ? -7.972 -5.528 19.451 1.00 78.62 73 GLU A N 1
ATOM 588 C CA . GLU A 1 73 ? -6.989 -5.872 18.426 1.00 78.62 73 GLU A CA 1
ATOM 589 C C . GLU A 1 73 ? -7.257 -5.064 17.143 1.00 78.62 73 GLU A C 1
ATOM 591 O O . GLU A 1 73 ? -8.299 -5.208 16.502 1.00 78.62 73 GLU A O 1
ATOM 596 N N . LEU A 1 74 ? -6.331 -4.166 16.784 1.00 83.31 74 LEU A N 1
ATOM 597 C CA . LEU A 1 74 ? -6.379 -3.447 15.512 1.00 83.31 74 LEU A CA 1
ATOM 598 C C . LEU A 1 74 ? -5.705 -4.319 14.454 1.00 83.31 74 LEU A C 1
ATOM 600 O O . LEU A 1 74 ? -4.482 -4.455 14.437 1.00 83.31 74 LEU A O 1
ATOM 604 N N . VAL A 1 75 ? -6.504 -4.884 13.557 1.00 88.50 75 VAL A N 1
ATOM 605 C CA . VAL A 1 75 ? -6.024 -5.723 12.459 1.00 88.50 75 VAL A CA 1
ATOM 606 C C . VAL A 1 75 ? -5.921 -4.881 11.194 1.00 88.50 75 VAL A C 1
ATOM 608 O O . VAL A 1 75 ? -6.876 -4.218 10.792 1.00 88.50 75 VAL A O 1
ATOM 611 N N . LEU A 1 76 ? -4.766 -4.919 10.534 1.00 89.06 76 LEU A N 1
ATOM 612 C CA . LEU A 1 76 ? -4.534 -4.207 9.279 1.00 89.06 76 LEU A CA 1
ATOM 613 C C . LEU A 1 76 ? -4.617 -5.188 8.110 1.00 89.06 76 LEU A C 1
ATOM 615 O O . LEU A 1 76 ? -3.846 -6.146 8.043 1.00 89.06 76 LEU A O 1
ATOM 619 N N . LYS A 1 77 ? -5.553 -4.954 7.186 1.00 92.62 77 LYS A N 1
ATOM 620 C CA . LYS A 1 77 ? -5.631 -5.704 5.926 1.00 92.62 77 LYS A CA 1
ATOM 621 C C . LYS A 1 77 ? -4.960 -4.928 4.812 1.00 92.62 77 LYS A C 1
ATOM 623 O O . LYS A 1 77 ? -5.309 -3.769 4.596 1.00 92.62 77 LYS A O 1
ATOM 628 N N . TYR A 1 78 ? -4.078 -5.590 4.073 1.00 94.25 78 TYR A N 1
ATOM 629 C CA . TYR A 1 78 ? -3.381 -4.993 2.943 1.00 94.25 78 TYR A CA 1
ATOM 630 C C . TYR A 1 78 ? -3.875 -5.560 1.617 1.00 94.25 78 TYR A C 1
ATOM 632 O O . TYR A 1 78 ? -4.322 -6.704 1.546 1.00 94.25 78 TYR A O 1
ATOM 640 N N . GLN A 1 79 ? -3.769 -4.754 0.568 1.00 95.62 79 GLN A N 1
ATOM 641 C CA . GLN A 1 79 ? -3.934 -5.178 -0.816 1.00 95.62 79 GLN A CA 1
ATOM 642 C C . GLN A 1 79 ? -2.969 -4.379 -1.689 1.00 95.62 79 GLN A C 1
ATOM 644 O O . GLN A 1 79 ? -3.033 -3.147 -1.715 1.00 95.62 79 GLN A O 1
ATOM 649 N N . TRP A 1 80 ? -2.086 -5.067 -2.410 1.00 95.19 80 TRP A N 1
ATOM 650 C CA . TRP A 1 80 ? -1.155 -4.424 -3.335 1.00 95.19 80 TRP A CA 1
ATOM 651 C C . TRP A 1 80 ? -1.761 -4.214 -4.719 1.00 95.19 80 TRP A C 1
ATOM 653 O O . TRP A 1 80 ? -2.607 -4.975 -5.198 1.00 95.19 80 TRP A O 1
ATOM 663 N N . PHE A 1 81 ? -1.283 -3.157 -5.358 1.00 94.38 81 PHE A N 1
ATOM 664 C CA . PHE A 1 81 ? -1.620 -2.721 -6.696 1.00 94.38 81 PHE A CA 1
ATOM 665 C C . PHE A 1 81 ? -0.355 -2.251 -7.411 1.00 94.38 81 PHE A C 1
ATOM 667 O O . PHE A 1 81 ? 0.573 -1.724 -6.793 1.00 94.38 81 PHE A O 1
ATOM 674 N N . ILE A 1 82 ? -0.362 -2.361 -8.733 1.00 93.44 82 ILE A N 1
ATOM 675 C CA . ILE A 1 82 ? 0.704 -1.872 -9.596 1.00 93.44 82 ILE A CA 1
ATOM 676 C C . ILE A 1 82 ? 0.137 -0.947 -10.667 1.00 93.44 82 ILE A C 1
ATOM 678 O O . ILE A 1 82 ? -0.841 -1.265 -11.339 1.00 93.44 82 ILE A O 1
ATOM 682 N N . GLY A 1 83 ? 0.713 0.241 -10.772 1.00 90.44 83 GLY A N 1
ATOM 683 C CA . GLY A 1 83 ? 0.417 1.226 -11.803 1.00 90.44 83 GLY A CA 1
ATOM 684 C C . GLY A 1 83 ? 1.515 1.248 -12.854 1.00 90.44 83 GLY A C 1
ATOM 685 O O . GLY A 1 83 ? 2.544 0.589 -12.728 1.00 90.44 83 GLY A O 1
ATOM 686 N N . GLU A 1 84 ? 1.317 2.031 -13.905 1.00 88.75 84 GLU A N 1
ATOM 687 C CA . GLU A 1 84 ? 2.364 2.249 -14.902 1.00 88.75 84 GLU A CA 1
ATOM 688 C C . GLU A 1 84 ? 3.437 3.231 -14.376 1.00 88.75 84 GLU A C 1
ATOM 690 O O . GLU A 1 84 ? 3.721 3.314 -13.182 1.00 88.75 84 GLU A O 1
ATOM 695 N N . ARG A 1 85 ? 4.049 4.015 -15.272 1.00 79.25 85 ARG A N 1
ATOM 696 C CA . ARG A 1 85 ? 5.027 5.060 -14.920 1.00 79.25 85 ARG A CA 1
ATOM 697 C C . ARG A 1 85 ? 4.403 6.287 -14.259 1.00 79.25 85 ARG A C 1
ATOM 699 O O . ARG A 1 85 ? 5.118 7.138 -13.739 1.00 79.25 85 ARG A O 1
ATOM 706 N N . THR A 1 86 ? 3.082 6.415 -14.330 1.00 75.25 86 THR A N 1
ATOM 707 C CA . THR A 1 86 ? 2.331 7.479 -13.663 1.00 75.25 86 THR A CA 1
ATOM 708 C C . THR A 1 86 ? 1.519 6.868 -12.525 1.00 75.25 86 THR A C 1
ATOM 710 O O . THR A 1 86 ? 1.113 5.711 -12.641 1.00 75.25 86 THR A O 1
ATOM 713 N N . PRO A 1 87 ? 1.260 7.608 -11.433 1.00 75.38 87 PRO A N 1
ATOM 714 C CA . PRO A 1 87 ? 0.456 7.132 -10.309 1.00 75.38 87 PRO A CA 1
ATOM 715 C C . PRO A 1 87 ? -1.040 7.119 -10.678 1.00 75.38 87 PRO A C 1
ATOM 717 O O . PRO A 1 87 ? -1.871 7.773 -10.053 1.00 75.38 87 PRO A O 1
ATOM 720 N N . SER A 1 88 ? -1.381 6.412 -11.751 1.00 76.12 88 SER A N 1
ATOM 721 C CA . SER A 1 88 ? -2.717 6.268 -12.314 1.00 76.12 88 SER A CA 1
ATOM 722 C C . SER A 1 88 ? -2.893 4.847 -12.855 1.00 76.12 88 SER A C 1
ATOM 724 O O . SER A 1 88 ? -1.917 4.118 -13.025 1.00 76.12 88 SER A O 1
ATOM 726 N N . ASN A 1 89 ? -4.143 4.445 -13.105 1.00 85.25 89 ASN A N 1
ATOM 727 C CA . ASN A 1 89 ? -4.481 3.137 -13.683 1.00 85.25 89 ASN A CA 1
ATOM 728 C C . ASN A 1 89 ? -3.907 1.937 -12.907 1.00 85.25 89 ASN A C 1
ATOM 730 O O . ASN A 1 89 ? -3.454 0.964 -13.498 1.00 85.25 89 ASN A O 1
ATOM 734 N N . PHE A 1 90 ? -3.924 2.010 -11.574 1.00 89.25 90 PHE A N 1
ATOM 735 C CA . PHE A 1 90 ? -3.480 0.920 -10.710 1.00 89.25 90 PHE A CA 1
ATOM 736 C C . PHE A 1 90 ? -4.324 -0.343 -10.915 1.00 89.25 90 PHE A C 1
ATOM 738 O O . PHE A 1 90 ? -5.550 -0.306 -10.800 1.00 89.25 90 PHE A O 1
ATOM 745 N N . ILE A 1 91 ? -3.649 -1.461 -11.164 1.00 93.50 91 ILE A N 1
ATOM 746 C CA . ILE A 1 91 ? -4.231 -2.793 -11.314 1.00 93.50 91 ILE A CA 1
ATOM 747 C C . ILE A 1 91 ? -3.953 -3.578 -10.036 1.00 93.50 91 ILE A C 1
ATOM 749 O O . ILE A 1 91 ? -2.861 -3.495 -9.478 1.00 93.50 91 ILE A O 1
ATOM 753 N N . VAL A 1 92 ? -4.945 -4.326 -9.560 1.00 94.44 92 VAL A N 1
ATOM 754 C CA . VAL A 1 92 ? -4.789 -5.182 -8.380 1.00 94.44 92 VAL A CA 1
ATOM 755 C C . VAL A 1 92 ? -3.768 -6.284 -8.655 1.00 94.44 92 VAL A C 1
ATOM 757 O O . VAL A 1 92 ? -3.824 -6.935 -9.700 1.00 94.44 92 VAL A O 1
ATOM 760 N N . ILE A 1 93 ? -2.846 -6.497 -7.718 1.00 93.81 93 ILE A N 1
ATOM 761 C CA . ILE A 1 93 ? -1.971 -7.667 -7.747 1.00 93.81 93 ILE A CA 1
ATOM 762 C C . ILE A 1 93 ? -2.693 -8.770 -6.965 1.00 93.81 93 ILE A C 1
ATOM 764 O O . ILE A 1 93 ? -2.899 -8.616 -5.757 1.00 93.81 93 ILE A O 1
ATOM 768 N N . PRO A 1 94 ? -3.163 -9.837 -7.630 1.00 91.31 94 PRO A N 1
ATOM 769 C CA . PRO A 1 94 ? -3.949 -10.870 -6.969 1.00 91.31 94 PRO A CA 1
ATOM 770 C C . PRO A 1 94 ? -3.130 -11.544 -5.865 1.00 91.31 94 PRO A C 1
ATOM 772 O O . PRO A 1 94 ? -1.923 -11.716 -6.002 1.00 91.31 94 PRO A O 1
ATOM 775 N N . ASP A 1 95 ? -3.805 -11.900 -4.773 1.00 88.88 95 ASP A N 1
ATOM 776 C CA . ASP A 1 95 ? -3.268 -12.637 -3.618 1.00 88.88 95 ASP A CA 1
ATOM 777 C C . ASP A 1 95 ? -2.167 -11.930 -2.796 1.00 88.88 95 ASP A C 1
ATOM 779 O O . ASP A 1 95 ? -1.809 -12.390 -1.707 1.00 88.88 95 ASP A O 1
ATOM 783 N N . GLU A 1 96 ? -1.710 -10.751 -3.225 1.00 90.75 96 GLU A N 1
ATOM 784 C CA . GLU A 1 96 ? -0.754 -9.921 -2.488 1.00 90.75 96 GLU A CA 1
ATOM 785 C C . GLU A 1 96 ? -1.455 -9.093 -1.405 1.00 90.75 96 GLU A C 1
ATOM 787 O O . GLU A 1 96 ? -1.772 -7.912 -1.568 1.00 90.75 96 GLU A O 1
ATOM 792 N N . THR A 1 97 ? -1.701 -9.746 -0.270 1.00 91.88 97 THR A N 1
ATOM 793 C CA . THR A 1 97 ? -2.381 -9.170 0.907 1.00 91.88 97 THR A CA 1
ATOM 794 C C . THR A 1 97 ? -1.460 -8.961 2.111 1.00 91.88 97 THR A C 1
ATOM 796 O O . THR A 1 97 ? -1.898 -8.625 3.214 1.00 91.88 97 THR A O 1
ATOM 799 N N . ARG A 1 98 ? -0.157 -9.181 1.919 1.00 91.38 98 ARG A N 1
ATOM 800 C CA . ARG A 1 98 ? 0.861 -9.061 2.967 1.00 91.38 98 ARG A CA 1
ATOM 801 C C . ARG A 1 98 ? 1.346 -7.622 3.092 1.00 91.38 98 ARG A C 1
ATOM 803 O O . ARG A 1 98 ? 1.203 -6.832 2.172 1.00 91.38 98 ARG A O 1
ATOM 810 N N . GLY A 1 99 ? 2.006 -7.297 4.201 1.00 91.00 99 GLY A N 1
ATOM 811 C CA . GLY A 1 99 ? 2.696 -6.009 4.364 1.00 91.00 99 GLY A CA 1
ATOM 812 C C . GLY A 1 99 ? 4.010 -5.886 3.572 1.00 91.00 99 GLY A C 1
ATOM 813 O O . GLY A 1 99 ? 4.756 -4.931 3.760 1.00 91.00 99 GLY A O 1
ATOM 814 N N . VAL A 1 100 ? 4.322 -6.868 2.725 1.00 92.69 100 VAL A N 1
ATOM 815 C CA . VAL A 1 100 ? 5.557 -6.958 1.944 1.00 92.69 100 VAL A CA 1
ATOM 816 C C . VAL A 1 100 ? 5.214 -7.376 0.524 1.00 92.69 100 VAL A C 1
ATOM 818 O O . VAL A 1 100 ? 4.330 -8.209 0.331 1.00 92.69 100 VAL A O 1
ATOM 821 N N . TYR A 1 101 ? 5.933 -6.814 -0.439 1.00 93.69 101 TYR A N 1
ATOM 822 C CA . TYR A 1 101 ? 5.846 -7.167 -1.848 1.00 93.69 101 TYR A CA 1
ATOM 823 C C . TYR A 1 101 ? 7.246 -7.375 -2.427 1.00 93.69 101 TYR A C 1
ATOM 825 O O . TYR A 1 101 ? 8.205 -6.754 -1.971 1.00 93.69 101 TYR A O 1
ATOM 833 N N . TRP A 1 102 ? 7.366 -8.282 -3.394 1.00 94.00 102 TRP A N 1
ATOM 834 C CA . TRP A 1 102 ? 8.623 -8.622 -4.065 1.00 94.00 102 TRP A CA 1
ATOM 835 C C . TRP A 1 102 ? 8.519 -8.209 -5.537 1.00 94.00 102 TRP A C 1
ATOM 837 O O . TRP A 1 102 ? 7.916 -8.944 -6.326 1.00 94.00 102 TRP A O 1
ATOM 847 N N . PRO A 1 103 ? 9.060 -7.037 -5.914 1.00 92.25 103 PRO A N 1
ATOM 848 C CA . PRO A 1 103 ? 9.020 -6.554 -7.285 1.00 92.25 103 PRO A CA 1
ATOM 849 C C . PRO A 1 103 ? 9.784 -7.480 -8.230 1.00 92.25 103 PRO A C 1
ATOM 851 O O . PRO A 1 103 ? 10.900 -7.916 -7.944 1.00 92.25 103 PRO A O 1
ATOM 854 N N . LYS A 1 104 ? 9.191 -7.752 -9.388 1.00 92.19 104 LYS A N 1
ATOM 855 C CA . LYS A 1 104 ? 9.783 -8.566 -10.452 1.00 92.19 104 LYS A CA 1
ATOM 856 C C . LYS A 1 104 ? 10.458 -7.679 -11.498 1.00 92.19 104 LYS A C 1
ATOM 858 O O . LYS A 1 104 ? 10.224 -6.474 -11.562 1.00 92.19 104 LYS A O 1
ATOM 863 N N . HIS A 1 105 ? 11.226 -8.293 -12.398 1.00 91.31 105 HIS A N 1
ATOM 864 C CA . HIS A 1 105 ? 11.845 -7.600 -13.536 1.00 91.31 105 HIS A CA 1
ATOM 865 C C . HIS A 1 105 ? 10.846 -6.786 -14.379 1.00 91.31 105 HIS A C 1
ATOM 867 O O . HIS A 1 105 ? 11.127 -5.672 -14.816 1.00 91.31 105 HIS A O 1
ATOM 873 N N . GLU A 1 106 ? 9.640 -7.319 -14.586 1.00 92.12 106 GLU A N 1
ATOM 874 C CA . GLU A 1 106 ? 8.574 -6.651 -15.346 1.00 92.12 106 GLU A CA 1
ATOM 875 C C . GLU A 1 106 ? 7.998 -5.406 -14.656 1.00 92.12 106 GLU A C 1
ATOM 877 O O . GLU A 1 106 ? 7.345 -4.581 -15.308 1.00 92.12 106 GLU A O 1
ATOM 882 N N . ASP A 1 107 ? 8.271 -5.254 -13.361 1.00 92.12 107 ASP A N 1
ATOM 883 C CA . ASP A 1 107 ? 7.778 -4.159 -12.541 1.00 92.12 107 ASP A CA 1
ATOM 884 C C . ASP A 1 107 ? 8.725 -2.957 -12.547 1.00 92.12 107 ASP A C 1
ATOM 886 O O . ASP A 1 107 ? 8.343 -1.884 -12.088 1.00 92.12 107 ASP A O 1
ATOM 890 N N . ILE A 1 108 ? 9.932 -3.074 -13.115 1.00 92.50 108 ILE A N 1
ATOM 891 C CA . ILE A 1 108 ? 10.900 -1.972 -13.183 1.00 92.50 108 ILE A CA 1
ATOM 892 C C . ILE A 1 108 ? 10.275 -0.737 -13.851 1.00 92.50 108 ILE A C 1
ATOM 894 O O . ILE A 1 108 ? 9.724 -0.778 -14.954 1.00 92.50 108 ILE A O 1
ATOM 898 N N . GLY A 1 109 ? 10.384 0.406 -13.173 1.00 89.44 109 GLY A N 1
ATOM 899 C CA . GLY A 1 109 ? 9.821 1.685 -13.598 1.00 89.44 109 GLY A CA 1
ATOM 900 C C . GLY A 1 109 ? 8.310 1.828 -13.383 1.00 89.44 109 GLY A C 1
ATOM 901 O O . GLY A 1 109 ? 7.772 2.894 -13.688 1.00 89.44 109 GLY A O 1
ATOM 902 N N . ARG A 1 110 ? 7.629 0.801 -12.864 1.00 91.88 110 ARG A N 1
ATOM 903 C CA . ARG A 1 110 ? 6.225 0.866 -12.440 1.00 91.88 110 ARG A CA 1
ATOM 904 C C . ARG A 1 110 ? 6.109 1.418 -11.030 1.00 91.88 110 ARG A C 1
ATOM 906 O O . ARG A 1 110 ? 7.068 1.391 -10.263 1.00 91.88 110 ARG A O 1
ATOM 913 N N . ILE A 1 111 ? 4.935 1.933 -10.693 1.00 89.75 111 ILE A N 1
ATOM 914 C CA . ILE A 1 111 ? 4.653 2.502 -9.375 1.00 89.75 111 ILE A CA 1
ATOM 915 C C . ILE A 1 111 ? 3.787 1.526 -8.588 1.00 89.75 111 ILE A C 1
ATOM 917 O O . ILE A 1 111 ? 2.738 1.102 -9.069 1.00 89.75 111 ILE A O 1
ATOM 921 N N . LEU A 1 112 ? 4.193 1.198 -7.365 1.00 91.25 112 LEU A N 1
ATOM 922 C CA . LEU A 1 112 ? 3.395 0.366 -6.476 1.00 91.25 112 LEU A CA 1
ATOM 923 C C . LEU A 1 112 ? 2.458 1.234 -5.648 1.00 91.25 112 LEU A C 1
ATOM 925 O O . LEU A 1 112 ? 2.780 2.358 -5.254 1.00 91.25 112 LEU A O 1
ATOM 929 N N . LYS A 1 113 ? 1.289 0.681 -5.360 1.00 92.25 113 LYS A N 1
ATOM 930 C CA . LYS A 1 113 ? 0.348 1.221 -4.394 1.00 92.25 113 LYS A CA 1
ATOM 931 C C . LYS A 1 113 ? -0.092 0.089 -3.485 1.00 92.25 113 LYS A C 1
ATOM 933 O O . LYS A 1 113 ? -0.404 -0.994 -3.956 1.00 92.25 113 LYS A O 1
ATOM 938 N N . VAL A 1 114 ? -0.177 0.354 -2.196 1.00 91.69 114 VAL A N 1
ATOM 939 C CA . VAL A 1 114 ? -0.781 -0.569 -1.236 1.00 91.69 114 VAL A CA 1
ATOM 940 C C . VAL A 1 114 ? -1.954 0.132 -0.586 1.00 91.69 114 VAL A C 1
ATOM 942 O O . VAL A 1 114 ? -1.858 1.296 -0.205 1.00 91.69 114 VAL A O 1
ATOM 945 N N . GLU A 1 115 ? -3.079 -0.553 -0.493 1.00 91.44 115 GLU A N 1
ATOM 946 C CA . GLU A 1 115 ? -4.223 -0.112 0.289 1.00 91.44 115 GLU A CA 1
ATOM 947 C C . GLU A 1 115 ? -4.216 -0.841 1.631 1.00 91.44 115 GLU A C 1
ATOM 949 O O . GLU A 1 115 ? -3.992 -2.047 1.680 1.00 91.44 115 GLU A O 1
ATOM 954 N N . CYS A 1 116 ? -4.440 -0.107 2.717 1.00 88.88 116 CYS A N 1
ATOM 955 C CA . CYS A 1 116 ? -4.524 -0.609 4.080 1.00 8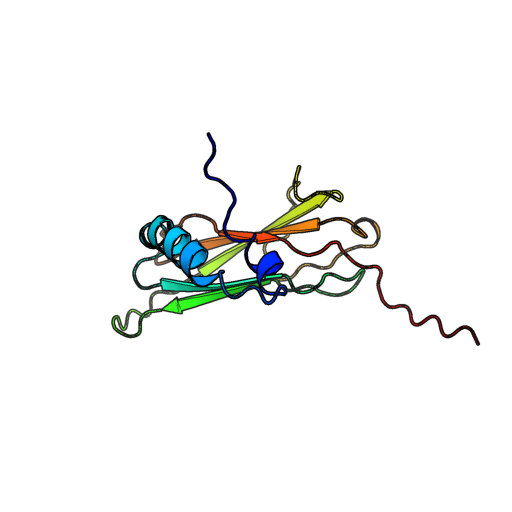8.88 116 CYS A CA 1
ATOM 956 C C . CYS A 1 116 ? -5.912 -0.292 4.638 1.00 88.88 116 CYS A C 1
ATOM 958 O O . CYS A 1 116 ? -6.316 0.869 4.717 1.00 88.88 116 CYS A O 1
ATOM 960 N N . THR A 1 117 ? -6.656 -1.330 5.006 1.00 89.12 117 THR A N 1
ATOM 961 C CA . THR A 1 117 ? -7.969 -1.211 5.645 1.00 89.12 117 THR A CA 1
ATOM 962 C C . THR A 1 117 ? -7.821 -1.575 7.121 1.00 89.12 117 THR A C 1
ATOM 964 O O . THR A 1 117 ? -7.613 -2.757 7.422 1.00 89.12 117 THR A O 1
ATOM 967 N N . PRO A 1 118 ? -7.900 -0.595 8.038 1.00 86.81 118 PRO A N 1
ATOM 968 C CA . PRO A 1 118 ? -7.877 -0.873 9.463 1.00 86.81 118 PRO A CA 1
ATOM 969 C C . PRO A 1 118 ? -9.205 -1.492 9.907 1.00 86.81 118 PRO A C 1
ATOM 971 O O . PRO A 1 118 ? -10.281 -1.023 9.533 1.00 86.81 118 PRO A O 1
ATOM 974 N N . ILE A 1 119 ? -9.126 -2.550 10.708 1.00 88.00 119 ILE A N 1
ATOM 975 C CA . ILE A 1 119 ? -10.272 -3.235 11.305 1.00 88.00 119 ILE A CA 1
ATOM 976 C C . ILE A 1 119 ? -10.092 -3.211 12.816 1.00 88.00 119 ILE A C 1
ATOM 978 O O . ILE A 1 119 ? -9.123 -3.764 13.330 1.00 88.00 119 ILE A O 1
ATOM 982 N N . LEU A 1 120 ? -11.027 -2.576 13.515 1.00 85.81 120 LEU A N 1
ATOM 983 C CA . LEU A 1 120 ? -11.060 -2.518 14.975 1.00 85.81 120 LEU A CA 1
ATOM 984 C C . LEU A 1 120 ? -12.358 -3.178 15.437 1.00 85.81 120 LEU A C 1
ATOM 986 O O . LEU A 1 120 ? -13.426 -2.749 15.005 1.00 85.81 120 LEU A O 1
ATOM 990 N N . GLU A 1 121 ? -12.265 -4.216 16.272 1.00 82.25 121 GLU A N 1
ATOM 991 C CA . GLU A 1 121 ? -13.436 -4.931 16.822 1.00 82.25 121 GLU A CA 1
ATOM 992 C C . GLU A 1 121 ? -14.458 -5.313 15.736 1.00 82.25 121 GLU A C 1
ATOM 994 O O . GLU A 1 121 ? -15.640 -4.993 15.819 1.00 82.25 121 GLU A O 1
ATOM 999 N N . GLU A 1 122 ? -13.974 -5.931 14.652 1.00 81.81 122 GLU A N 1
ATOM 1000 C CA . GLU A 1 122 ? -14.767 -6.343 13.475 1.00 81.81 122 GLU A CA 1
ATOM 1001 C C . GLU A 1 122 ? -15.340 -5.198 12.616 1.00 81.81 122 GLU A C 1
ATOM 1003 O O . GLU A 1 122 ? -15.856 -5.440 11.522 1.00 81.81 122 GLU A O 1
ATOM 1008 N N . THR A 1 123 ? -15.179 -3.941 13.031 1.00 82.75 123 THR A N 1
ATOM 1009 C CA . THR A 1 123 ? -15.573 -2.773 12.239 1.00 82.75 123 THR A CA 1
ATOM 1010 C C . THR A 1 123 ? -14.460 -2.403 11.268 1.00 82.75 123 THR A C 1
ATOM 1012 O O . THR A 1 123 ? -13.353 -2.051 11.676 1.00 82.75 123 THR A O 1
ATOM 1015 N N . ALA A 1 124 ? -14.752 -2.468 9.968 1.00 84.06 124 ALA A N 1
ATOM 1016 C CA . ALA A 1 124 ? -13.846 -2.004 8.924 1.00 84.06 124 ALA A CA 1
ATOM 1017 C C . ALA A 1 124 ? -13.956 -0.485 8.752 1.00 84.06 124 ALA A C 1
ATOM 1019 O O . ALA A 1 124 ? -15.038 0.049 8.505 1.00 84.06 124 ALA A O 1
ATOM 1020 N N . TYR A 1 125 ? -12.820 0.195 8.846 1.00 83.00 125 TYR A N 1
ATOM 1021 C CA . TYR A 1 125 ? -12.715 1.639 8.679 1.00 83.00 125 TYR A CA 1
ATOM 1022 C C . TYR A 1 125 ? -12.292 2.004 7.252 1.00 83.00 125 TYR A C 1
ATOM 1024 O O . TYR A 1 125 ? -11.783 1.153 6.517 1.00 83.00 125 TYR A O 1
ATOM 1032 N N . PRO A 1 126 ? -12.501 3.267 6.839 1.00 81.62 126 PRO A N 1
ATOM 1033 C CA . PRO A 1 126 ? -12.031 3.787 5.566 1.00 81.62 126 PRO A CA 1
ATOM 1034 C C . PRO A 1 126 ? -10.590 3.392 5.244 1.00 81.62 126 PRO A C 1
ATOM 1036 O O . PRO A 1 126 ? -9.665 3.553 6.041 1.00 81.62 126 PRO A O 1
ATOM 1039 N N . THR A 1 127 ? -10.419 2.871 4.035 1.00 82.75 127 THR A N 1
ATOM 1040 C CA . THR A 1 127 ? -9.134 2.418 3.525 1.00 82.75 127 THR A CA 1
ATOM 1041 C C . THR A 1 127 ? -8.213 3.603 3.274 1.00 82.75 127 THR A C 1
ATOM 1043 O O . THR A 1 127 ? -8.561 4.564 2.582 1.00 82.75 127 THR A O 1
ATOM 1046 N N . ILE A 1 128 ? -7.002 3.497 3.799 1.00 82.06 128 ILE A N 1
ATOM 1047 C CA . ILE A 1 128 ? -5.896 4.396 3.501 1.00 82.06 128 ILE A CA 1
ATOM 1048 C C . ILE A 1 128 ? -4.983 3.721 2.480 1.00 82.06 128 ILE A C 1
ATOM 1050 O O . ILE A 1 128 ? -5.096 2.526 2.232 1.00 82.06 128 ILE A O 1
ATOM 1054 N N . PHE A 1 129 ? -4.081 4.454 1.847 1.00 83.62 129 PHE A N 1
ATOM 1055 C CA . PHE A 1 129 ? -3.147 3.847 0.900 1.00 83.62 129 PHE A CA 1
ATOM 1056 C C . PHE A 1 129 ? -1.748 4.399 1.115 1.00 83.62 129 PHE A C 1
ATOM 1058 O O . PHE A 1 129 ? -1.596 5.350 1.872 1.00 83.62 129 PHE A O 1
ATOM 1065 N N . ALA A 1 130 ? -0.753 3.774 0.489 1.00 83.06 130 ALA A N 1
ATOM 1066 C CA . ALA A 1 130 ? 0.604 4.271 0.290 1.00 83.06 130 ALA A CA 1
ATOM 1067 C C . ALA A 1 130 ? 0.983 4.098 -1.196 1.00 83.06 130 ALA A C 1
ATOM 1069 O O . ALA A 1 130 ? 0.521 3.154 -1.831 1.00 83.06 130 ALA A O 1
ATOM 1070 N N . ILE A 1 131 ? 1.765 5.016 -1.770 1.00 86.19 131 ILE A N 1
ATOM 1071 C CA . ILE A 1 131 ? 2.285 4.964 -3.149 1.00 86.19 131 ILE A CA 1
ATOM 1072 C C . ILE A 1 131 ? 3.809 5.042 -3.069 1.00 86.19 131 ILE A C 1
ATOM 1074 O O . ILE A 1 131 ? 4.345 5.878 -2.340 1.00 86.19 131 ILE A O 1
ATOM 1078 N N . SER A 1 132 ? 4.495 4.167 -3.798 1.00 84.69 132 SER A N 1
ATOM 1079 C CA . SER A 1 132 ? 5.952 4.107 -3.827 1.00 84.69 132 SER A CA 1
ATOM 1080 C C . SER A 1 132 ? 6.544 5.041 -4.886 1.00 84.69 132 SER A C 1
ATOM 1082 O O . SER A 1 132 ? 5.873 5.490 -5.817 1.00 84.69 132 SER A O 1
ATOM 1084 N N . SER A 1 133 ? 7.852 5.268 -4.806 1.00 85.56 133 SER A N 1
ATOM 1085 C CA . SER A 1 133 ? 8.641 5.634 -5.987 1.00 85.56 133 SER A CA 1
ATOM 1086 C C . SER A 1 133 ? 8.594 4.514 -7.040 1.00 85.56 133 SER A C 1
ATOM 1088 O O . SER A 1 133 ? 8.281 3.370 -6.693 1.00 85.56 133 SER A O 1
ATOM 1090 N N . PRO A 1 134 ? 8.946 4.791 -8.309 1.00 87.50 134 PRO A N 1
ATOM 1091 C CA . PRO A 1 134 ? 9.082 3.742 -9.312 1.00 87.50 134 PRO A CA 1
ATOM 1092 C C . PRO A 1 134 ? 10.050 2.637 -8.867 1.00 87.50 134 PRO A C 1
ATOM 1094 O O . PRO A 1 134 ? 11.076 2.932 -8.242 1.00 87.50 134 PRO A O 1
ATOM 1097 N N . VAL A 1 135 ? 9.738 1.383 -9.207 1.00 90.25 135 VAL A N 1
ATOM 1098 C CA . VAL A 1 135 ? 10.619 0.230 -8.965 1.00 90.25 135 VAL A CA 1
ATOM 1099 C C . VAL A 1 135 ? 11.948 0.465 -9.666 1.00 90.25 135 VAL A C 1
ATOM 1101 O O . VAL A 1 135 ? 11.999 0.712 -10.873 1.00 90.25 135 VAL A O 1
ATOM 1104 N N . SER A 1 136 ? 13.024 0.414 -8.892 1.00 89.81 136 SER A N 1
ATOM 1105 C CA . SER A 1 136 ? 14.378 0.551 -9.409 1.00 89.81 136 SER A CA 1
ATOM 1106 C C . SER A 1 136 ? 14.913 -0.815 -9.838 1.00 89.81 136 SER A C 1
ATOM 1108 O O . SER A 1 136 ? 14.580 -1.815 -9.203 1.00 89.81 136 SER A O 1
ATOM 1110 N N . PRO A 1 137 ? 15.746 -0.888 -10.890 1.00 90.56 137 PRO A N 1
ATOM 1111 C CA . PRO A 1 137 ? 16.475 -2.116 -11.189 1.00 90.56 137 PRO A CA 1
ATOM 1112 C C . PRO A 1 137 ? 17.331 -2.515 -9.982 1.00 90.56 137 PRO A C 1
ATOM 1114 O O . PRO A 1 137 ? 17.836 -1.646 -9.259 1.00 90.56 137 PRO A O 1
ATOM 1117 N N . GLY A 1 138 ? 17.482 -3.818 -9.760 1.00 80.25 138 GLY A N 1
ATOM 1118 C CA . GLY A 1 138 ? 18.283 -4.340 -8.659 1.00 80.25 138 GLY A CA 1
ATOM 1119 C C . GLY A 1 138 ? 19.733 -3.879 -8.803 1.00 80.25 138 GLY A C 1
ATOM 1120 O O . GLY A 1 138 ? 20.258 -3.763 -9.915 1.00 80.25 138 GLY A O 1
ATOM 1121 N N . MET A 1 139 ? 20.410 -3.595 -7.687 1.00 67.75 139 MET A N 1
ATOM 1122 C CA . MET A 1 139 ? 21.850 -3.322 -7.714 1.00 67.75 139 MET A CA 1
ATOM 1123 C C . MET A 1 139 ? 22.619 -4.621 -7.987 1.00 67.75 139 MET A C 1
ATOM 1125 O O . MET A 1 139 ? 23.237 -5.201 -7.098 1.00 67.75 139 MET A O 1
ATOM 1129 N N . PHE A 1 140 ? 22.666 -5.052 -9.247 1.00 54.53 140 PHE A N 1
ATOM 1130 C CA . PHE A 1 140 ? 23.825 -5.796 -9.717 1.00 54.53 140 PHE A CA 1
ATOM 1131 C C . PHE A 1 140 ? 24.988 -4.807 -9.728 1.00 54.53 140 PHE A C 1
ATOM 1133 O O . PHE A 1 140 ? 25.084 -3.952 -10.610 1.00 54.53 140 PHE A O 1
ATOM 1140 N N . PHE A 1 141 ? 25.863 -4.887 -8.722 1.00 44.53 141 PHE A N 1
ATOM 1141 C CA . PHE A 1 141 ? 27.176 -4.257 -8.786 1.00 44.53 141 PHE A CA 1
ATOM 1142 C C . PHE A 1 141 ? 27.796 -4.607 -10.145 1.00 44.53 141 PHE A C 1
ATOM 1144 O O . PHE A 1 141 ? 28.229 -5.735 -10.373 1.00 44.53 141 PHE A O 1
ATOM 1151 N N . SER A 1 142 ? 27.843 -3.636 -11.058 1.00 43.00 142 SER A N 1
ATOM 1152 C CA . SER A 1 142 ? 28.694 -3.704 -12.239 1.00 43.00 142 SER A CA 1
ATOM 1153 C C . SER A 1 142 ? 30.143 -3.593 -11.770 1.00 43.00 142 SER A C 1
ATOM 1155 O O . SER A 1 142 ? 30.772 -2.548 -11.919 1.00 43.00 142 SER A O 1
ATOM 1157 N N . ILE A 1 143 ? 30.691 -4.664 -11.187 1.00 43.91 143 ILE A N 1
ATOM 1158 C CA . ILE A 1 143 ? 32.139 -4.853 -11.156 1.00 43.91 143 ILE A CA 1
ATOM 1159 C C . ILE A 1 143 ? 32.513 -5.266 -12.574 1.00 43.91 143 ILE A C 1
ATOM 1161 O O . ILE A 1 143 ? 32.551 -6.441 -12.930 1.00 43.91 143 ILE A O 1
ATOM 1165 N N . LYS A 1 144 ? 32.715 -4.259 -13.417 1.00 43.53 144 LYS A N 1
ATOM 1166 C CA . LYS A 1 144 ? 33.433 -4.419 -14.672 1.00 43.53 144 LYS A CA 1
ATOM 1167 C C . LYS A 1 144 ? 34.901 -4.620 -14.273 1.00 43.53 144 LYS A C 1
ATOM 1169 O O . LYS A 1 144 ? 35.573 -3.642 -13.956 1.00 43.53 144 LYS A O 1
ATOM 1174 N N . ILE A 1 145 ? 35.316 -5.882 -14.141 1.00 52.25 145 ILE A N 1
ATOM 1175 C CA . ILE A 1 145 ? 36.729 -6.279 -14.015 1.00 52.25 145 ILE A CA 1
ATOM 1176 C C . ILE A 1 145 ? 37.408 -6.036 -15.362 1.00 52.25 145 ILE A C 1
ATOM 1178 O O . ILE A 1 145 ? 36.771 -6.359 -16.393 1.00 52.25 145 ILE A O 1
#

Organism: NCBI:txid185542

InterPro domains:
  IPR056284 AIR9-like, A9 domain [PF23197] (44-132)

Foldseek 3Di:
DDPPADQAVVVVCPPDPDPPVVVVVVVVCVVCVVQDDVQKDWPDWEWDAAEAQDKIFTDTDIDGNPPDPDPWDKDKWKWKWKAALDPDDTDTDPPPGDRMDHHHPVQANIKMKMWIWIATPNDTTDIHMYIHGGHHYHPPPPPPD

Radius of gyration: 17.14 Å; chains: 1; bounding box: 53×38×43 Å

Secondary structure (DSSP, 8-state):
------TTSHHHHTTS--TTHHHHHHHHHHHHGGGSPTTEEEEEEEEPPPBTTB-EEEEEEEEEPTT------EEEEEEEEEE-SSS-S-EE-TT--SSEE---GGGTT-EEEEEEEEEETTEEP--EEEEEEEPBPP-------

pLDDT: mean 72.77, std 19.9, range [26.5, 95.62]